Protein AF-A0A7W1SDW6-F1 (afdb_monomer)

Secondary structure (DSSP, 8-state):
------HHHHHHHHHHHHHHHHHHHHHHHHHTTGGGS-SSSSSBTTBSS--SSGGGSPTTHHHHHTT-

Mean predicted aligned error: 7.51 Å

Radius of gyration: 19.41 Å; Cα contacts (8 Å, |Δi|>4): 20; chains: 1; bounding box: 41×22×54 Å

Sequence (68 aa):
MARRLSSFQTLALWTTGTTYVLILVGGLVRASGAWLGCPDWPRCFGGWIPPASAADLPAGFSALMHRA

pLDDT: mean 85.05, std 11.92, range [40.69, 98.56]

Foldseek 3Di:
DDPDQDPVRVVVVVVVVVVVVVVVVVVVCVVVLVVLVAPDPPAG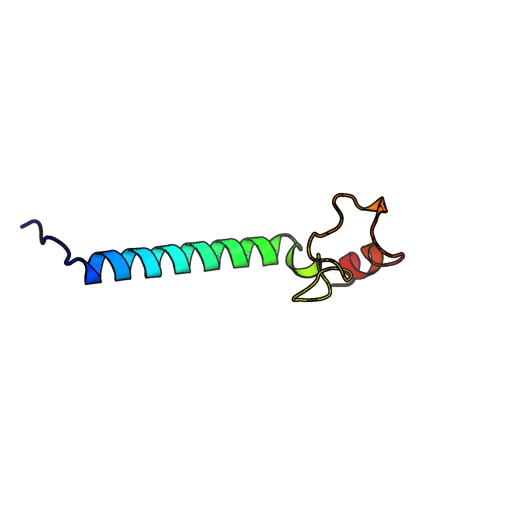PNHNDDDPDPVPDDPCSVVVSVVD

Structure (mmCIF, N/CA/C/O backbone):
data_AF-A0A7W1SDW6-F1
#
_entry.id   AF-A0A7W1SDW6-F1
#
loop_
_atom_site.group_PDB
_atom_site.id
_atom_site.type_symbol
_atom_site.label_atom_id
_atom_site.label_alt_id
_atom_site.label_comp_id
_atom_site.label_asym_id
_atom_site.label_entity_id
_atom_site.label_seq_id
_atom_site.pdbx_PDB_ins_code
_atom_site.Cartn_x
_atom_site.Cartn_y
_atom_site.Cartn_z
_atom_site.occupancy
_atom_site.B_iso_or_equiv
_atom_site.auth_seq_id
_atom_site.auth_comp_id
_atom_site.auth_asym_id
_atom_site.auth_atom_id
_atom_site.pdbx_PDB_model_num
ATOM 1 N N . MET A 1 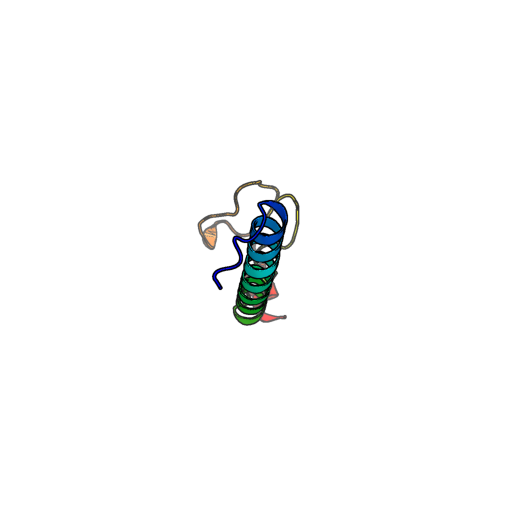1 ? -24.759 5.545 31.830 1.00 40.69 1 MET A N 1
ATOM 2 C CA . MET A 1 1 ? -23.424 5.254 32.402 1.00 40.69 1 MET A CA 1
ATOM 3 C C . MET A 1 1 ? -22.366 5.458 31.317 1.00 40.69 1 MET A C 1
ATOM 5 O O . MET A 1 1 ? -22.006 4.518 30.624 1.00 40.69 1 MET A O 1
ATOM 9 N N . ALA A 1 2 ? -21.941 6.705 31.089 1.00 56.41 2 ALA A N 1
ATOM 10 C CA . ALA A 1 2 ? -20.931 7.030 30.080 1.00 56.41 2 ALA A CA 1
ATOM 11 C C . ALA A 1 2 ? -19.542 6.799 30.686 1.00 56.41 2 ALA A C 1
ATOM 13 O O . ALA A 1 2 ? -19.041 7.606 31.468 1.00 56.41 2 ALA A O 1
ATOM 14 N N . ARG A 1 3 ? -18.949 5.644 30.388 1.00 69.94 3 ARG A N 1
ATOM 15 C CA . ARG A 1 3 ? -17.594 5.301 30.818 1.00 69.94 3 ARG A CA 1
ATOM 16 C C . ARG A 1 3 ? -16.637 6.227 30.064 1.00 69.94 3 ARG A C 1
ATOM 18 O O . ARG A 1 3 ? -16.495 6.095 28.853 1.00 69.94 3 ARG A O 1
ATOM 25 N N . ARG A 1 4 ? -16.037 7.205 30.753 1.00 71.75 4 ARG A N 1
ATOM 26 C CA . ARG A 1 4 ? -14.957 8.019 30.175 1.00 71.75 4 ARG A CA 1
ATOM 27 C C . ARG A 1 4 ? -13.827 7.057 29.819 1.00 71.75 4 ARG A C 1
ATOM 29 O O . ARG A 1 4 ? -13.248 6.447 30.716 1.00 71.75 4 ARG A O 1
ATOM 36 N N . LEU A 1 5 ? -13.578 6.863 28.526 1.00 73.19 5 LEU A N 1
ATOM 37 C CA . LEU A 1 5 ? -12.425 6.096 28.070 1.00 73.19 5 LEU A CA 1
ATOM 38 C C . LEU A 1 5 ? -11.158 6.750 28.621 1.00 73.19 5 LEU A C 1
ATOM 40 O O . LEU A 1 5 ? -11.016 7.974 28.576 1.00 73.19 5 LEU A O 1
ATOM 44 N N . SER A 1 6 ? -10.254 5.938 29.167 1.00 83.44 6 SER A N 1
ATOM 45 C CA . SER A 1 6 ? -8.951 6.442 29.597 1.00 83.44 6 SER A CA 1
ATOM 46 C C . SER A 1 6 ? -8.140 6.900 28.383 1.00 83.44 6 SER A C 1
ATOM 48 O O . SER A 1 6 ? -8.364 6.433 27.265 1.00 83.44 6 SER A O 1
ATOM 50 N N . SER A 1 7 ? -7.157 7.779 28.601 1.00 84.56 7 SER A N 1
ATOM 51 C CA . SER A 1 7 ? -6.246 8.237 27.538 1.00 84.56 7 SER A CA 1
ATOM 52 C C . SER A 1 7 ? -5.633 7.061 26.754 1.00 84.56 7 SER A C 1
ATOM 54 O O . SER A 1 7 ? -5.576 7.081 25.526 1.00 84.56 7 SER A O 1
ATOM 56 N N . PHE A 1 8 ? -5.301 5.970 27.455 1.00 90.62 8 PHE A N 1
ATOM 57 C CA . PHE A 1 8 ? -4.788 4.740 26.854 1.00 90.62 8 PHE A CA 1
ATOM 58 C C . PHE A 1 8 ? -5.810 4.023 25.958 1.00 90.62 8 PHE A C 1
ATOM 60 O O . PHE A 1 8 ? -5.472 3.601 24.857 1.00 90.62 8 PHE A O 1
ATOM 67 N N . GLN A 1 9 ? -7.068 3.900 26.396 1.00 90.94 9 GLN A N 1
ATOM 68 C CA . GLN A 1 9 ? -8.121 3.252 25.603 1.00 90.94 9 GLN A CA 1
ATOM 69 C C . GLN A 1 9 ? -8.467 4.058 24.352 1.00 90.94 9 GLN A C 1
ATOM 71 O O . GLN A 1 9 ? -8.695 3.478 23.293 1.00 90.94 9 GLN A O 1
ATOM 76 N N . THR A 1 10 ? -8.462 5.386 24.457 1.00 89.44 10 THR A N 1
ATOM 77 C CA . THR A 1 10 ? -8.642 6.274 23.306 1.00 89.44 10 THR A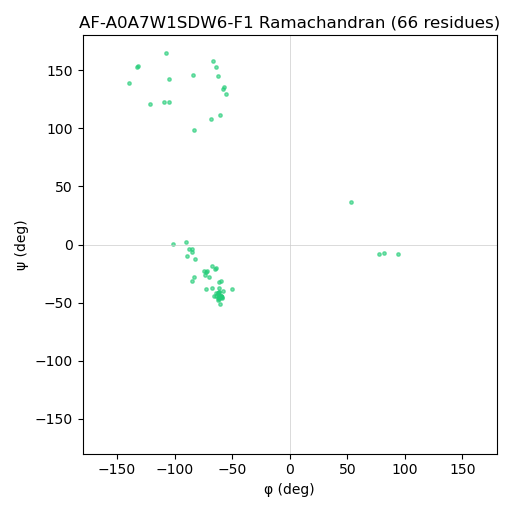 CA 1
ATOM 78 C C . THR A 1 10 ? -7.513 6.084 22.296 1.00 89.44 10 THR A C 1
ATOM 80 O O . THR A 1 10 ? -7.793 5.886 21.116 1.00 89.44 10 THR A O 1
ATOM 83 N N . LEU A 1 11 ? -6.251 6.064 22.745 1.00 95.25 11 LEU A N 1
ATOM 84 C CA . LEU A 1 11 ? -5.106 5.806 21.866 1.00 95.25 11 LEU A CA 1
ATOM 85 C C . LEU A 1 11 ? -5.206 4.431 21.192 1.00 95.25 11 LEU A C 1
ATOM 87 O O . LEU A 1 11 ? -5.003 4.325 19.987 1.00 95.25 11 LEU A O 1
ATOM 91 N N . ALA A 1 12 ? -5.567 3.392 21.950 1.00 95.75 12 ALA A N 1
ATOM 92 C CA . ALA A 1 12 ? -5.738 2.046 21.412 1.00 95.75 12 ALA A CA 1
ATOM 93 C C . ALA A 1 12 ? -6.808 2.000 20.307 1.00 95.75 12 ALA A C 1
ATOM 95 O O . ALA A 1 12 ? -6.558 1.430 19.247 1.00 95.75 12 ALA A O 1
ATOM 96 N N . LEU A 1 13 ? -7.960 2.653 20.506 1.00 95.94 13 LEU A N 1
ATOM 97 C CA . LEU A 1 13 ? -9.007 2.734 19.482 1.00 95.94 13 LEU A CA 1
ATOM 98 C C . LEU A 1 13 ? -8.551 3.486 18.230 1.00 95.94 13 LEU A C 1
ATOM 100 O O . LEU A 1 13 ? -8.839 3.036 17.121 1.00 95.94 13 LEU A O 1
ATOM 104 N N . TRP A 1 14 ? -7.823 4.593 18.390 1.00 97.31 14 TRP A N 1
ATOM 105 C CA . TRP A 1 14 ? -7.262 5.337 17.260 1.00 97.31 14 TRP A CA 1
ATOM 106 C C . TRP A 1 14 ? -6.282 4.495 16.452 1.00 97.31 14 TRP A C 1
ATOM 108 O O . TRP A 1 14 ? -6.389 4.446 15.225 1.00 97.31 14 TRP A O 1
ATOM 118 N N . THR A 1 15 ? -5.365 3.798 17.121 1.00 97.56 15 THR A N 1
ATOM 119 C CA . THR A 1 15 ? -4.409 2.909 16.456 1.00 97.56 15 THR A CA 1
ATOM 120 C C . THR A 1 15 ? -5.137 1.801 15.709 1.00 97.56 15 THR A C 1
ATOM 122 O O . THR A 1 15 ? -4.914 1.638 14.513 1.00 97.56 15 THR A O 1
ATOM 125 N N . THR A 1 16 ? -6.059 1.088 16.365 1.00 97.88 16 THR A N 1
ATOM 126 C CA . THR A 1 16 ? -6.829 0.016 15.718 1.00 97.88 16 THR A CA 1
ATOM 127 C C . THR A 1 16 ? -7.624 0.537 14.521 1.00 97.88 16 THR A C 1
ATOM 129 O O . THR A 1 16 ? -7.565 -0.063 13.448 1.00 97.88 16 THR A O 1
ATOM 132 N N . GLY A 1 17 ? -8.316 1.672 14.661 1.00 98.19 17 GLY A N 1
ATOM 133 C CA . GLY A 1 17 ? -9.039 2.305 13.557 1.00 98.19 17 GLY A CA 1
ATOM 134 C C . GLY A 1 17 ? -8.120 2.663 12.386 1.00 98.19 17 GLY A C 1
ATOM 135 O O . GLY A 1 17 ? -8.421 2.334 11.241 1.00 98.19 17 GLY A O 1
ATOM 136 N N . THR A 1 18 ? -6.956 3.249 12.673 1.00 98.25 18 THR A N 1
ATOM 137 C CA . THR A 1 18 ? -5.947 3.594 11.658 1.00 98.25 18 THR A CA 1
ATOM 138 C C . THR A 1 18 ? -5.414 2.351 10.951 1.00 98.25 18 THR A C 1
ATOM 140 O O . THR A 1 18 ? -5.283 2.347 9.730 1.00 98.25 18 THR A O 1
ATOM 143 N N . THR A 1 19 ? -5.162 1.263 11.680 1.00 98.44 19 THR A N 1
ATOM 144 C CA . THR A 1 19 ? -4.733 -0.011 11.091 1.00 98.44 19 THR A CA 1
ATOM 145 C C . THR A 1 19 ? -5.767 -0.558 10.109 1.00 98.44 19 THR A C 1
ATOM 147 O O . THR A 1 19 ? -5.391 -0.959 9.010 1.00 98.44 19 THR A O 1
ATOM 150 N N . TYR A 1 20 ? -7.061 -0.527 10.443 1.00 98.56 20 TYR A N 1
ATOM 151 C CA . TYR A 1 20 ? -8.107 -0.943 9.501 1.00 98.56 20 TYR A CA 1
ATOM 152 C C . TYR A 1 20 ? -8.140 -0.068 8.247 1.00 98.56 20 TYR A C 1
ATOM 154 O O . TYR A 1 20 ? -8.243 -0.594 7.139 1.00 98.56 20 TYR A O 1
ATOM 162 N N . VAL A 1 21 ? -7.988 1.250 8.395 1.00 98.56 21 VAL A N 1
ATOM 163 C CA . VAL A 1 21 ? -7.887 2.161 7.245 1.00 98.56 21 VAL A CA 1
ATOM 164 C C . VAL A 1 21 ? -6.683 1.801 6.369 1.00 98.56 21 VAL A C 1
AT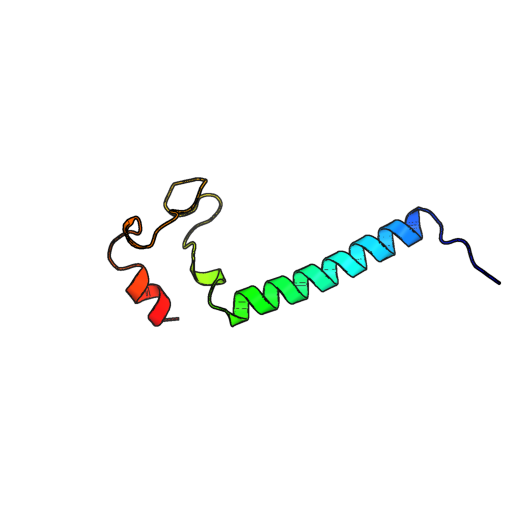OM 166 O O . VAL A 1 21 ? -6.831 1.687 5.155 1.00 98.56 21 VAL A O 1
ATOM 169 N N . LEU A 1 22 ? -5.513 1.545 6.961 1.00 98.31 22 LEU A N 1
ATOM 170 C CA . LEU A 1 22 ? -4.312 1.138 6.222 1.00 98.31 22 LEU A CA 1
ATOM 171 C C . LEU A 1 22 ? -4.502 -0.186 5.470 1.00 98.31 22 LEU A C 1
ATOM 173 O O . LEU A 1 22 ? -4.030 -0.309 4.343 1.00 98.31 22 LEU A O 1
ATOM 177 N N . ILE A 1 23 ? -5.220 -1.153 6.049 1.00 98.31 23 ILE A N 1
ATOM 178 C CA . ILE A 1 23 ? -5.557 -2.418 5.376 1.00 98.31 23 ILE A CA 1
ATOM 179 C C . ILE A 1 23 ? -6.411 -2.153 4.129 1.00 98.31 23 ILE A C 1
ATOM 181 O O . ILE A 1 23 ? -6.118 -2.696 3.064 1.00 98.31 23 ILE A O 1
ATOM 185 N N . LEU A 1 24 ? -7.432 -1.294 4.234 1.00 98.44 24 LEU A N 1
ATOM 186 C CA . LEU A 1 24 ? -8.283 -0.934 3.094 1.00 98.44 24 LEU A CA 1
ATOM 187 C C . LEU A 1 24 ? -7.492 -0.208 2.000 1.00 98.44 24 LEU A C 1
ATOM 189 O O . LEU A 1 24 ? -7.620 -0.545 0.824 1.00 98.44 24 LEU A O 1
ATOM 193 N N . VAL A 1 25 ? -6.635 0.742 2.383 1.00 98.19 25 VAL A N 1
ATOM 194 C CA . VAL A 1 25 ? -5.750 1.450 1.446 1.00 98.19 25 VAL A CA 1
ATOM 195 C C . VAL A 1 25 ? -4.791 0.473 0.763 1.00 98.19 25 VAL A C 1
ATOM 197 O O . VAL A 1 25 ? -4.649 0.512 -0.457 1.00 98.19 25 VAL A O 1
ATOM 200 N N . GLY A 1 26 ? -4.181 -0.449 1.511 1.00 96.75 26 GLY A N 1
ATOM 201 C CA . GLY A 1 26 ? -3.311 -1.484 0.951 1.00 96.75 26 GLY A CA 1
ATOM 202 C C . GLY A 1 26 ? -4.045 -2.403 -0.029 1.00 96.75 26 GLY A C 1
ATOM 203 O O . GLY A 1 26 ? -3.516 -2.714 -1.098 1.00 96.75 26 GLY A O 1
ATOM 204 N N . GLY A 1 27 ? -5.286 -2.779 0.289 1.00 97.19 27 GLY A N 1
ATOM 205 C CA . GLY A 1 27 ? -6.160 -3.527 -0.614 1.00 97.19 27 GLY A CA 1
ATOM 206 C C . GLY A 1 27 ? -6.462 -2.763 -1.905 1.00 97.19 27 GLY A C 1
ATOM 207 O O . GLY A 1 27 ? -6.340 -3.330 -2.988 1.00 97.19 27 GLY A O 1
ATOM 208 N N . LEU A 1 28 ? -6.770 -1.467 -1.812 1.00 96.94 28 LEU A N 1
ATOM 209 C CA . LEU A 1 28 ? -7.002 -0.613 -2.980 1.00 96.94 28 LEU A CA 1
ATOM 210 C C . LEU A 1 28 ? -5.756 -0.505 -3.867 1.00 96.94 28 LEU A C 1
ATOM 212 O O . LEU A 1 28 ? -5.859 -0.673 -5.078 1.00 96.94 28 LEU A O 1
ATOM 216 N N . VAL A 1 29 ? -4.581 -0.277 -3.272 1.00 95.12 29 VAL A N 1
ATOM 217 C CA . VAL A 1 29 ? -3.296 -0.233 -3.991 1.00 95.12 29 VAL A CA 1
ATOM 218 C C . VAL A 1 29 ? -3.045 -1.544 -4.738 1.00 95.12 29 VAL A C 1
ATOM 220 O O . VAL A 1 29 ? -2.592 -1.513 -5.879 1.00 95.12 29 VAL A O 1
ATOM 223 N N . ARG A 1 30 ? -3.378 -2.685 -4.119 1.00 93.25 30 ARG A N 1
ATOM 224 C CA . ARG A 1 30 ? -3.279 -4.029 -4.712 1.00 93.25 30 ARG A CA 1
ATOM 225 C C . ARG A 1 30 ? -4.353 -4.336 -5.753 1.00 93.25 30 ARG A C 1
ATOM 227 O O . ARG A 1 30 ? -4.141 -5.215 -6.571 1.00 93.25 30 ARG A O 1
ATOM 234 N N . ALA A 1 31 ? -5.494 -3.662 -5.734 1.00 93.81 31 ALA A N 1
ATOM 235 C CA . ALA A 1 31 ? -6.516 -3.825 -6.764 1.00 93.81 31 ALA A CA 1
ATOM 236 C C . ALA A 1 31 ? -6.237 -2.939 -7.989 1.00 93.81 31 ALA A C 1
ATOM 238 O O . ALA A 1 31 ? -6.571 -3.312 -9.109 1.00 93.81 31 ALA A O 1
ATOM 239 N N . SER A 1 32 ? -5.616 -1.774 -7.789 1.00 91.81 32 SER A N 1
ATOM 240 C CA . SER A 1 32 ? -5.403 -0.769 -8.837 1.00 91.81 32 SER A CA 1
ATOM 241 C C . SER A 1 32 ? -4.131 -0.952 -9.669 1.00 91.81 32 SER A C 1
ATOM 243 O O . SER A 1 32 ? -3.892 -0.168 -10.582 1.00 91.81 32 SER A O 1
ATOM 245 N N . GLY A 1 33 ? -3.280 -1.930 -9.356 1.00 87.62 33 GLY A N 1
ATOM 246 C CA . GLY A 1 33 ? -1.978 -2.087 -10.024 1.00 87.62 33 GLY A CA 1
ATOM 247 C C . GLY A 1 33 ? -0.878 -1.182 -9.463 1.00 87.62 33 GLY A C 1
ATOM 248 O O . GLY A 1 33 ? 0.285 -1.334 -9.827 1.00 87.62 33 GLY A O 1
ATOM 249 N N . ALA A 1 34 ? -1.202 -0.253 -8.557 1.00 87.38 34 ALA A N 1
ATOM 250 C CA . ALA A 1 34 ? -0.281 0.799 -8.124 1.00 87.38 34 ALA A CA 1
ATOM 251 C C . ALA A 1 34 ? 0.959 0.277 -7.374 1.00 87.38 34 ALA A C 1
ATOM 253 O O . ALA A 1 34 ? 1.985 0.955 -7.338 1.00 87.38 34 ALA A O 1
ATOM 254 N N . TRP A 1 35 ? 0.903 -0.938 -6.816 1.00 85.12 35 TRP A N 1
ATOM 255 C CA . TRP A 1 35 ? 2.063 -1.570 -6.172 1.00 85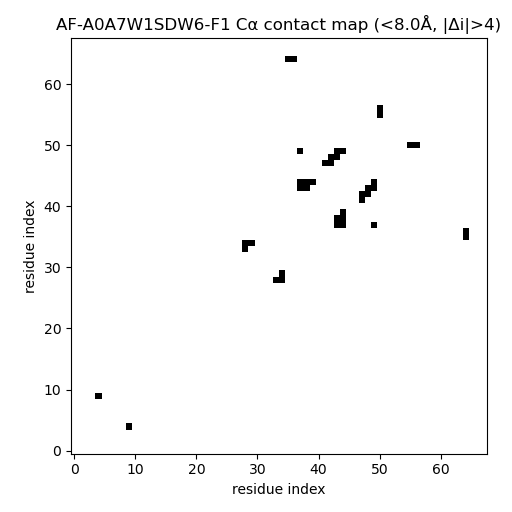.12 35 TRP A CA 1
ATOM 256 C C . TRP A 1 35 ? 3.216 -1.864 -7.144 1.00 85.12 35 TRP A C 1
ATOM 258 O O . TRP A 1 35 ? 4.347 -2.026 -6.698 1.00 85.12 35 TRP A O 1
ATOM 268 N N . LEU A 1 36 ? 2.942 -1.928 -8.452 1.00 85.06 36 LEU A N 1
ATOM 269 C CA . LEU A 1 36 ? 3.936 -2.163 -9.504 1.00 85.06 36 LEU A CA 1
ATOM 270 C C . LEU A 1 36 ? 4.635 -0.870 -9.962 1.00 85.06 36 LEU A C 1
ATOM 272 O O . LEU A 1 36 ? 5.533 -0.923 -10.796 1.00 85.06 36 LEU A O 1
ATOM 276 N N . GLY A 1 37 ? 4.224 0.293 -9.442 1.00 83.50 37 GLY A N 1
ATOM 277 C CA . GLY A 1 37 ? 4.669 1.601 -9.932 1.00 83.50 37 GLY A CA 1
ATOM 278 C C . GLY A 1 37 ? 6.132 1.947 -9.636 1.00 83.50 37 GLY A C 1
ATOM 2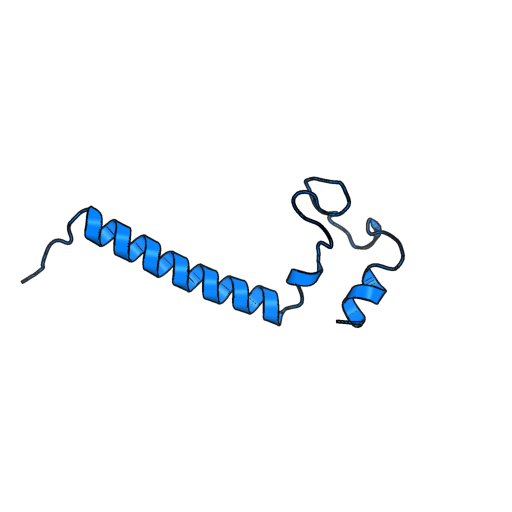79 O O . GLY A 1 37 ? 6.742 2.678 -10.411 1.00 83.50 37 GLY A O 1
ATOM 280 N N . CYS A 1 38 ? 6.710 1.417 -8.556 1.00 86.94 38 CYS A N 1
ATOM 281 C CA . CYS A 1 38 ? 8.130 1.575 -8.238 1.00 86.94 38 CYS A CA 1
ATOM 282 C C . CYS A 1 38 ? 8.784 0.192 -8.152 1.00 86.94 38 CYS A C 1
ATOM 284 O O . CYS A 1 38 ? 8.362 -0.612 -7.321 1.00 86.94 38 CYS A O 1
ATOM 286 N N . PRO A 1 39 ? 9.813 -0.090 -8.970 1.00 82.19 39 PRO A N 1
ATOM 287 C CA . PRO A 1 39 ? 10.501 -1.379 -8.930 1.00 82.19 39 PRO A CA 1
ATOM 288 C C . PRO A 1 39 ? 11.380 -1.539 -7.682 1.00 82.19 39 PRO A C 1
ATOM 290 O O . PRO A 1 39 ? 11.639 -2.661 -7.261 1.00 82.19 39 PRO A O 1
ATOM 293 N N . ASP A 1 40 ? 11.801 -0.423 -7.077 1.00 84.31 40 ASP A N 1
ATOM 294 C CA . ASP A 1 40 ? 12.761 -0.388 -5.980 1.00 84.31 40 ASP A CA 1
ATOM 295 C C . ASP A 1 40 ? 12.278 0.489 -4.818 1.00 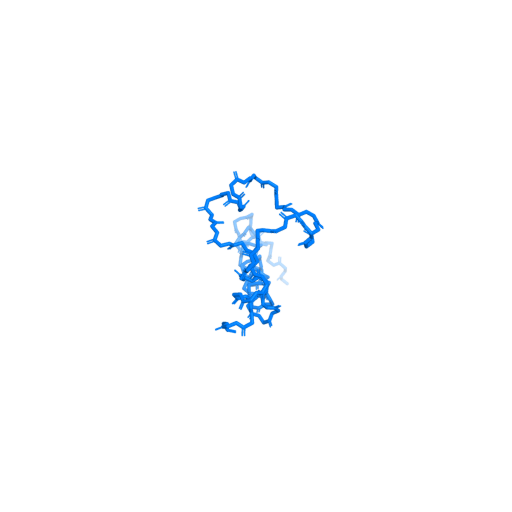84.31 40 ASP A C 1
ATOM 297 O O . ASP A 1 40 ? 11.518 1.449 -4.981 1.00 84.31 40 ASP A O 1
ATOM 301 N N . TRP A 1 41 ? 12.772 0.159 -3.626 1.00 82.00 41 TRP A N 1
ATOM 302 C CA . TRP A 1 41 ? 12.624 0.919 -2.387 1.00 82.00 41 TRP A CA 1
ATOM 303 C C . TRP A 1 41 ? 13.973 0.869 -1.650 1.00 82.00 41 TRP A C 1
ATOM 305 O O . TRP A 1 41 ? 14.601 -0.191 -1.657 1.00 82.00 41 TRP A O 1
ATOM 315 N N . PRO A 1 42 ? 14.487 1.949 -1.022 1.00 87.25 42 PRO A N 1
ATOM 316 C CA . PRO A 1 42 ? 13.819 3.188 -0.591 1.00 87.25 42 PRO A CA 1
ATOM 317 C C . PRO A 1 42 ? 13.772 4.323 -1.618 1.00 87.25 42 PRO A C 1
ATOM 319 O O . PRO A 1 42 ? 13.089 5.318 -1.392 1.00 87.25 42 PRO A O 1
ATOM 322 N N . ARG A 1 43 ? 14.500 4.197 -2.730 1.00 86.62 43 ARG A N 1
ATOM 323 C CA . ARG A 1 43 ? 14.459 5.145 -3.851 1.00 86.62 43 ARG A CA 1
ATOM 324 C C . ARG A 1 43 ? 13.680 4.520 -4.999 1.00 86.62 43 ARG A C 1
ATOM 326 O O . ARG A 1 43 ? 13.849 3.335 -5.255 1.00 86.62 43 ARG A O 1
ATOM 333 N N . CYS A 1 44 ? 12.900 5.322 -5.711 1.00 87.19 44 CYS A N 1
ATOM 334 C CA . CYS A 1 44 ? 12.146 4.902 -6.885 1.00 87.19 44 CYS A CA 1
ATOM 335 C C . CYS A 1 44 ? 12.848 5.428 -8.144 1.00 87.19 44 CYS A C 1
ATOM 337 O O . CYS A 1 44 ? 13.096 6.628 -8.254 1.00 87.19 44 CYS A O 1
ATOM 339 N N . PHE A 1 45 ? 13.230 4.532 -9.063 1.00 86.19 45 PHE A N 1
ATOM 340 C CA . PHE A 1 45 ? 14.027 4.868 -10.258 1.00 86.19 45 PHE A CA 1
ATOM 341 C C . PHE A 1 45 ? 15.329 5.630 -9.941 1.00 86.19 45 PHE A C 1
ATOM 343 O O . PHE A 1 45 ? 15.728 6.548 -10.653 1.00 86.19 45 PHE A O 1
ATOM 350 N N . GLY A 1 46 ? 15.986 5.287 -8.828 1.00 84.62 46 GLY A N 1
ATOM 351 C CA . GLY A 1 46 ? 17.216 5.949 -8.375 1.00 84.62 46 GLY A CA 1
ATOM 352 C C . GLY A 1 46 ? 17.018 7.316 -7.698 1.00 84.62 46 GLY A C 1
ATOM 353 O O . GLY A 1 46 ? 17.971 7.822 -7.099 1.00 84.62 46 GLY A O 1
ATOM 354 N N . GLY A 1 47 ? 15.802 7.877 -7.713 1.00 87.00 47 GLY A N 1
ATOM 355 C CA . GLY A 1 47 ? 15.435 9.145 -7.073 1.00 87.00 47 GLY A CA 1
ATOM 356 C C . GLY A 1 47 ? 14.562 8.986 -5.821 1.00 87.00 47 GLY A C 1
ATOM 357 O O . GLY A 1 47 ? 13.989 7.932 -5.557 1.00 87.00 47 GLY A O 1
ATOM 358 N N . TRP A 1 48 ? 14.456 10.049 -5.019 1.00 86.81 48 TRP A N 1
ATOM 359 C CA . TRP A 1 48 ? 13.532 10.102 -3.871 1.00 86.81 48 TRP A CA 1
ATOM 360 C C . TRP A 1 48 ? 12.110 10.495 -4.270 1.00 86.81 48 TRP A C 1
ATOM 362 O O . TRP A 1 48 ? 11.151 10.128 -3.597 1.00 86.81 48 TRP A O 1
ATOM 372 N N . ILE A 1 49 ? 11.987 11.253 -5.356 1.00 86.62 49 ILE A N 1
ATOM 373 C CA . ILE A 1 49 ? 10.720 11.719 -5.902 1.00 86.62 49 ILE A CA 1
ATOM 374 C C . ILE A 1 49 ? 10.504 10.941 -7.200 1.00 86.62 49 ILE A C 1
ATOM 376 O O . ILE A 1 49 ? 11.387 10.982 -8.062 1.00 86.62 49 ILE A O 1
ATOM 380 N N . PRO A 1 50 ? 9.390 10.206 -7.334 1.00 83.00 50 PRO A N 1
ATOM 381 C CA . PRO A 1 50 ? 9.099 9.481 -8.558 1.00 83.00 50 PRO A CA 1
ATOM 382 C C . PRO A 1 50 ? 8.892 10.460 -9.726 1.00 83.00 50 PRO A C 1
ATOM 384 O O . PRO A 1 50 ? 8.468 11.600 -9.508 1.00 83.00 50 PRO A O 1
ATOM 387 N N . PRO A 1 51 ? 9.171 10.030 -10.966 1.00 85.69 51 PRO A N 1
ATOM 388 C CA . PRO A 1 51 ? 8.899 10.835 -12.149 1.00 85.69 51 PRO A CA 1
ATOM 389 C C . PRO A 1 51 ? 7.413 11.207 -12.223 1.00 85.69 51 PRO A C 1
ATOM 391 O O . PRO A 1 51 ? 6.537 10.375 -11.991 1.00 85.69 51 PRO A O 1
ATOM 394 N N . ALA A 1 52 ? 7.129 12.469 -12.546 1.00 86.00 52 ALA A N 1
ATOM 395 C CA . ALA A 1 52 ? 5.763 12.991 -12.598 1.00 86.00 52 ALA A CA 1
ATOM 396 C C . ALA A 1 52 ? 5.042 12.662 -13.917 1.00 86.00 52 ALA A C 1
ATOM 398 O O . ALA A 1 52 ? 3.827 12.839 -14.014 1.00 86.00 52 ALA A O 1
ATOM 399 N N . SER A 1 53 ? 5.775 12.201 -14.934 1.00 84.56 53 SER A N 1
ATOM 400 C CA . SER A 1 53 ? 5.229 11.864 -16.243 1.00 84.56 53 SER A CA 1
ATOM 401 C C . SER A 1 53 ? 5.731 10.505 -16.729 1.00 84.56 53 SER A C 1
ATOM 403 O O . SER A 1 53 ? 6.831 10.068 -16.396 1.00 84.56 53 SER A O 1
ATOM 405 N N . ALA A 1 54 ? 4.931 9.841 -17.566 1.00 81.31 54 ALA A N 1
ATOM 406 C CA . ALA A 1 54 ? 5.323 8.571 -18.173 1.00 81.31 54 ALA A CA 1
ATOM 407 C C . ALA A 1 54 ? 6.489 8.712 -19.172 1.00 81.31 54 ALA A C 1
ATOM 409 O O . ALA A 1 54 ? 7.143 7.719 -19.479 1.00 81.31 54 ALA A O 1
ATOM 410 N N . ALA A 1 55 ? 6.753 9.926 -19.670 1.00 83.00 55 ALA A N 1
ATOM 411 C CA . ALA A 1 55 ? 7.852 10.200 -20.595 1.00 83.00 55 ALA A CA 1
ATOM 412 C C . ALA A 1 55 ? 9.230 10.126 -19.917 1.00 83.00 55 ALA A C 1
ATOM 414 O O . ALA A 1 55 ? 10.224 9.873 -20.591 1.00 83.00 55 ALA A O 1
ATOM 415 N N . ASP A 1 56 ? 9.278 10.293 -18.594 1.00 83.44 56 ASP A N 1
ATOM 416 C CA . ASP A 1 56 ? 10.514 10.272 -17.805 1.00 83.44 56 ASP A CA 1
ATOM 417 C C . ASP A 1 56 ? 10.872 8.857 -17.302 1.00 83.44 56 ASP A C 1
ATOM 419 O O . ASP A 1 56 ? 11.845 8.676 -16.567 1.00 83.44 56 ASP A O 1
ATOM 423 N N . LEU A 1 57 ? 10.080 7.839 -17.667 1.00 83.94 57 LEU A N 1
ATOM 424 C CA . LEU A 1 57 ? 10.307 6.448 -17.274 1.00 83.94 57 LEU A CA 1
ATOM 425 C C . LEU A 1 57 ? 11.317 5.759 -18.210 1.00 83.94 57 LEU A C 1
ATOM 427 O O . LEU A 1 57 ? 11.316 6.004 -19.419 1.00 83.94 57 LEU A O 1
ATOM 431 N N . PRO A 1 58 ? 12.150 4.837 -1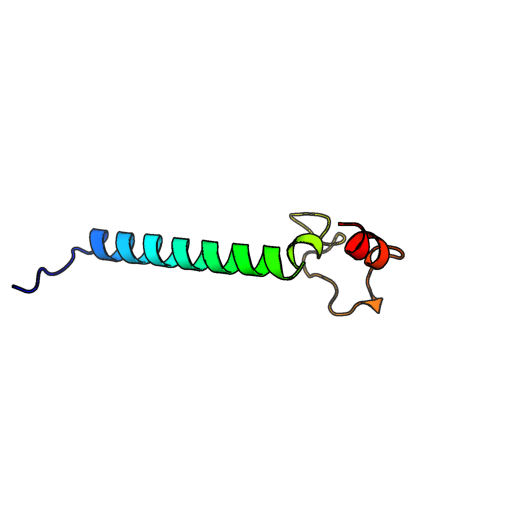7.693 1.00 81.12 58 PRO A N 1
ATOM 432 C CA . PRO A 1 58 ? 13.066 4.068 -18.525 1.00 81.12 58 PRO A CA 1
ATOM 433 C C . PRO A 1 58 ? 12.313 3.198 -19.544 1.00 81.12 58 PRO A C 1
ATOM 435 O O . PRO A 1 58 ? 11.237 2.652 -19.270 1.00 81.12 58 PRO A O 1
ATOM 438 N N . ALA A 1 59 ? 12.906 3.043 -20.730 1.00 79.56 59 ALA A N 1
ATOM 439 C CA . ALA A 1 59 ? 12.331 2.253 -21.813 1.00 79.56 59 ALA A CA 1
ATOM 440 C C . ALA A 1 59 ? 12.032 0.812 -21.354 1.00 79.56 59 ALA A C 1
ATOM 442 O O . ALA A 1 59 ? 12.886 0.137 -20.782 1.00 79.56 59 ALA A O 1
ATOM 443 N N . GLY A 1 60 ? 10.808 0.339 -21.611 1.00 74.69 60 GLY A N 1
ATOM 444 C CA . GLY A 1 60 ? 10.364 -1.017 -21.267 1.00 74.69 60 GLY A CA 1
ATOM 445 C C . GLY A 1 60 ? 9.634 -1.158 -19.926 1.00 74.69 60 GLY A C 1
ATOM 446 O O . GLY A 1 60 ? 9.040 -2.209 -19.690 1.00 74.69 60 GLY A O 1
ATOM 447 N N . PHE A 1 61 ? 9.580 -0.116 -19.087 1.00 80.88 61 PHE A N 1
ATOM 448 C CA . PHE A 1 61 ? 8.840 -0.172 -17.817 1.00 80.88 61 PHE A CA 1
ATOM 449 C C . PHE A 1 61 ? 7.330 -0.412 -18.013 1.00 80.88 61 PHE A C 1
ATOM 451 O O . PHE A 1 61 ? 6.730 -1.243 -17.333 1.00 80.88 61 PHE A O 1
ATOM 458 N N . SER A 1 62 ? 6.719 0.226 -19.015 1.00 73.06 62 SER A N 1
ATOM 459 C CA . SER A 1 62 ? 5.308 0.008 -19.371 1.00 73.06 62 SER A CA 1
ATOM 460 C C . SER A 1 62 ? 5.006 -1.433 -19.800 1.00 73.06 62 SER A C 1
ATOM 462 O O . SER A 1 62 ? 3.928 -1.947 -19.518 1.00 73.06 62 SER A O 1
ATOM 464 N N . ALA A 1 63 ? 5.962 -2.126 -20.425 1.00 70.00 63 ALA A N 1
ATOM 465 C CA . ALA A 1 63 ? 5.798 -3.525 -20.820 1.00 70.00 63 ALA A CA 1
ATOM 466 C C . ALA A 1 63 ? 5.858 -4.495 -19.625 1.00 70.00 63 ALA A C 1
ATOM 468 O O . ALA A 1 63 ? 5.270 -5.574 -19.690 1.00 70.00 63 ALA A O 1
ATOM 46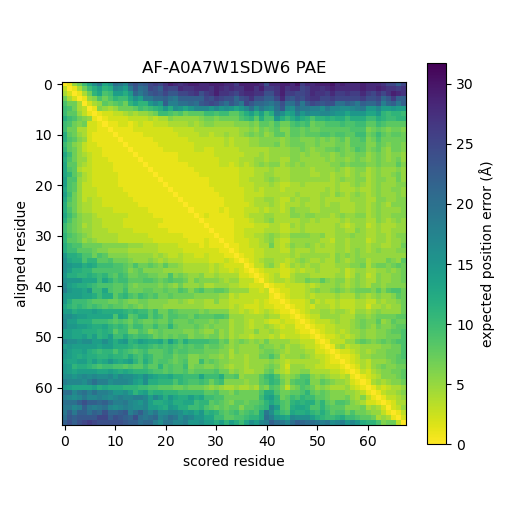9 N N . LEU A 1 64 ? 6.548 -4.123 -18.538 1.00 68.81 64 LEU A N 1
ATOM 470 C CA . LEU A 1 64 ? 6.586 -4.900 -17.293 1.00 68.81 64 LEU A CA 1
ATOM 471 C C . LEU A 1 64 ? 5.257 -4.807 -16.535 1.00 68.81 64 LEU A C 1
ATOM 473 O O . LEU A 1 64 ? 4.780 -5.819 -16.030 1.00 68.81 64 LEU A O 1
ATOM 477 N N . MET A 1 65 ? 4.621 -3.632 -16.535 1.00 66.94 65 MET A N 1
ATOM 478 C CA . MET A 1 65 ? 3.305 -3.415 -15.915 1.00 66.94 65 MET A CA 1
ATOM 479 C C . MET A 1 65 ? 2.204 -4.311 -16.507 1.00 66.94 65 MET A C 1
ATOM 481 O O . MET A 1 65 ? 1.291 -4.704 -15.794 1.00 66.94 65 MET A O 1
ATOM 485 N N . HIS A 1 66 ? 2.288 -4.659 -17.796 1.00 62.22 66 HIS A N 1
ATOM 486 C CA . HIS A 1 66 ? 1.312 -5.531 -18.467 1.00 62.22 66 HIS A CA 1
ATOM 487 C C . HIS A 1 66 ? 1.586 -7.035 -18.307 1.00 62.22 66 HIS A C 1
ATOM 489 O O . HIS A 1 66 ? 0.792 -7.847 -18.779 1.00 62.22 66 HIS A O 1
ATOM 495 N N . ARG A 1 67 ? 2.719 -7.420 -17.706 1.00 60.59 67 ARG A N 1
ATOM 496 C CA . ARG A 1 67 ? 3.137 -8.825 -17.550 1.00 60.59 67 ARG A CA 1
ATOM 497 C C . ARG A 1 67 ? 2.881 -9.410 -16.157 1.00 60.59 67 ARG A C 1
ATOM 499 O O . ARG A 1 67 ? 3.222 -10.573 -15.950 1.00 60.59 67 ARG A O 1
ATOM 506 N N . ALA A 1 68 ? 2.321 -8.631 -15.236 1.00 57.12 68 ALA A N 1
ATOM 507 C CA . ALA A 1 68 ? 2.017 -9.029 -13.862 1.00 57.12 68 ALA A CA 1
ATOM 508 C C . ALA A 1 68 ? 0.509 -9.179 -13.632 1.00 57.12 68 ALA A C 1
ATOM 510 O O . ALA A 1 68 ? -0.260 -8.423 -14.265 1.00 57.12 68 ALA A O 1
#

Solvent-accessible surface area (backbone atoms only — not comparable to full-atom values): 4387 Å² total; per-residue (Å²): 135,86,77,79,70,48,74,66,55,51,51,51,52,51,51,54,52,50,51,53,52,51,51,54,52,50,49,49,35,68,70,68,57,57,71,71,73,48,93,47,81,95,35,29,90,87,30,87,65,66,72,94,48,82,87,72,53,67,91,64,54,75,62,53,66,74,73,109